Protein AF-A0AA47BUW9-F1 (afdb_monomer_lite)

Foldseek 3Di:
DDDDPDPPPPPPPVVNVVVVVVVVDDDPDPCVPDDVVVVVVVVVVVVVVVQVVQQVVCCVPPVDHPLLVVLLVVCVVPPPDDLVRSCVVSVHDSVVSVVSVVVCVVVVNDDDDDDPPPPD

Secondary structure (DSSP, 8-state):
-------------HHHHHHHHHHTT--TTSSTTS-HHHHHHHHHHHHHHHHHHHHHHHHHHHS--HHHHHHHHHHHHSTT--HHHHHHHHT--HHHHHHHHHHHHHTTS------GGG--

Radius of gyration: 20.71 Å; chains: 1; bounding box: 45×48×50 Å

Sequence (120 aa):
MAVYGNTSYVRLDAYDLIVKLFKSQTKEKAFSMLNPRHFLFNLHALVLRLDRIANTYLLKPFGISYAEFLALVTIRDRPGIGPLTLASQLGLGKSSVSLRIGKLEDKGLAIRTMSKKNRV

pLDDT: mean 76.69, std 20.17, range [32.56, 94.62]

Structure (mmCIF, N/CA/C/O backbone):
data_AF-A0AA47BUW9-F1
#
_entry.id   AF-A0AA47BUW9-F1
#
loop_
_atom_site.group_PDB
_atom_site.id
_atom_site.type_symbol
_atom_site.label_atom_id
_atom_site.label_alt_id
_atom_site.label_comp_id
_atom_site.label_asym_id
_atom_site.label_entity_id
_atom_site.label_seq_id
_atom_site.pdbx_PDB_ins_code
_atom_site.Cartn_x
_atom_site.Cartn_y
_atom_site.Cartn_z
_atom_site.occupancy
_atom_site.B_iso_or_equiv
_atom_site.auth_seq_id
_atom_site.auth_comp_id
_atom_site.auth_asym_id
_atom_site.auth_atom_id
_atom_site.pdbx_PDB_model_num
ATOM 1 N N . MET A 1 1 ? 29.480 36.833 14.530 1.00 35.53 1 MET A N 1
ATOM 2 C CA . MET A 1 1 ? 29.032 36.845 13.120 1.00 35.53 1 MET A CA 1
ATOM 3 C C . MET A 1 1 ? 29.270 35.459 12.544 1.00 35.53 1 MET A C 1
ATOM 5 O O . MET A 1 1 ? 30.416 35.113 12.305 1.00 35.53 1 MET A O 1
ATOM 9 N N . ALA A 1 2 ? 28.228 34.633 12.436 1.00 33.69 2 ALA A N 1
ATOM 10 C CA . ALA A 1 2 ? 28.336 33.272 11.908 1.00 33.69 2 ALA A CA 1
ATOM 11 C C . ALA A 1 2 ? 27.881 33.248 10.443 1.00 33.69 2 ALA A C 1
ATOM 13 O O . ALA A 1 2 ? 26.815 33.762 10.108 1.00 33.69 2 ALA A O 1
ATOM 14 N N . VAL A 1 3 ? 28.733 32.689 9.587 1.00 32.88 3 VAL A N 1
ATOM 15 C CA . VAL A 1 3 ? 28.554 32.544 8.140 1.00 32.88 3 VAL A CA 1
ATOM 16 C C . VAL A 1 3 ? 27.455 31.510 7.870 1.00 32.88 3 VAL A C 1
ATOM 18 O O . VAL A 1 3 ? 27.599 30.348 8.242 1.00 32.88 3 VAL A O 1
ATOM 21 N N . TYR A 1 4 ? 26.362 31.917 7.217 1.00 35.47 4 TYR A N 1
ATOM 22 C CA . TYR A 1 4 ? 25.358 30.988 6.695 1.00 35.47 4 TYR A CA 1
ATOM 23 C C . TYR A 1 4 ? 25.929 30.276 5.463 1.00 35.47 4 TYR A C 1
ATOM 25 O O . TYR A 1 4 ? 26.044 30.855 4.384 1.00 35.47 4 TYR A O 1
ATOM 33 N N . GLY A 1 5 ? 26.320 29.014 5.649 1.00 35.56 5 GLY A N 1
ATOM 34 C CA . GLY A 1 5 ? 26.743 28.116 4.582 1.00 35.56 5 GLY A CA 1
ATOM 35 C C . GLY A 1 5 ? 25.604 27.870 3.594 1.00 35.56 5 GLY A C 1
ATOM 36 O O . GLY A 1 5 ? 24.561 27.312 3.935 1.00 35.56 5 GLY A O 1
ATOM 37 N N . ASN A 1 6 ? 25.829 28.304 2.361 1.00 37.41 6 ASN A N 1
ATOM 38 C CA . ASN A 1 6 ? 24.939 28.174 1.220 1.00 37.41 6 ASN A CA 1
ATOM 39 C C . ASN A 1 6 ? 24.754 26.681 0.873 1.00 37.41 6 ASN A C 1
ATOM 41 O O . ASN A 1 6 ? 25.547 26.101 0.132 1.00 37.41 6 ASN A O 1
ATOM 45 N N . THR A 1 7 ? 23.740 26.023 1.445 1.00 33.69 7 THR A N 1
ATOM 46 C CA . THR A 1 7 ? 23.463 24.605 1.162 1.00 33.69 7 THR A CA 1
ATOM 47 C C . THR A 1 7 ? 22.699 24.515 -0.156 1.00 33.69 7 THR A C 1
ATOM 49 O O . THR A 1 7 ? 21.472 24.501 -0.195 1.00 33.69 7 THR A O 1
ATOM 52 N N . SER A 1 8 ? 23.444 24.508 -1.259 1.00 32.56 8 SER A N 1
ATOM 53 C CA . SER A 1 8 ? 22.906 24.221 -2.588 1.00 32.56 8 SER A CA 1
ATOM 54 C C . SER A 1 8 ? 22.619 22.723 -2.685 1.00 32.56 8 SER A C 1
ATOM 56 O O . SER A 1 8 ? 23.534 21.917 -2.840 1.00 32.56 8 SER A O 1
ATOM 58 N N . TYR A 1 9 ? 21.350 22.328 -2.578 1.00 34.81 9 TYR A N 1
ATOM 59 C CA . TYR A 1 9 ? 20.935 20.962 -2.890 1.00 34.81 9 TYR A CA 1
ATOM 60 C C . TYR A 1 9 ? 20.976 20.784 -4.409 1.00 34.81 9 TYR A C 1
ATOM 62 O O . TYR A 1 9 ? 20.044 21.163 -5.118 1.00 34.81 9 TYR A O 1
ATOM 70 N N . VAL A 1 10 ? 22.068 20.218 -4.925 1.00 37.38 10 VAL A N 1
ATOM 71 C CA . VAL A 1 10 ? 22.099 19.712 -6.300 1.00 37.38 10 VAL A CA 1
ATOM 72 C C . VAL A 1 10 ? 21.075 18.584 -6.360 1.00 37.38 10 VAL A C 1
ATOM 74 O O . VAL A 1 10 ? 21.248 17.541 -5.729 1.00 37.38 10 VAL A O 1
ATOM 77 N N . ARG A 1 11 ? 19.972 18.815 -7.076 1.00 39.88 11 ARG A N 1
ATOM 78 C CA . ARG A 1 11 ? 18.980 17.792 -7.397 1.00 39.88 11 ARG A CA 1
ATOM 79 C C . ARG A 1 11 ? 19.674 16.764 -8.288 1.00 39.88 11 ARG A C 1
ATOM 81 O O . ARG A 1 11 ? 19.672 16.904 -9.503 1.00 39.88 11 ARG A O 1
ATOM 88 N N . LEU A 1 12 ? 20.320 15.775 -7.675 1.00 43.31 12 LEU A N 1
ATOM 89 C CA . LEU A 1 12 ? 20.704 14.552 -8.364 1.00 43.31 12 LEU A CA 1
ATOM 90 C C . LEU A 1 12 ? 19.397 13.950 -8.865 1.00 43.31 12 LEU A C 1
ATOM 92 O O . LEU A 1 12 ? 18.559 13.525 -8.065 1.00 43.31 12 LEU A O 1
ATOM 96 N N . ASP A 1 13 ? 19.187 14.015 -10.177 1.00 56.12 13 ASP A N 1
ATOM 97 C CA . ASP A 1 13 ? 18.074 13.335 -10.813 1.00 56.12 13 ASP A CA 1
ATOM 98 C C . ASP A 1 13 ? 18.154 11.867 -10.376 1.00 56.12 13 ASP A C 1
ATOM 100 O O . ASP A 1 13 ? 19.235 11.269 -10.373 1.00 56.12 13 ASP A O 1
ATOM 104 N N . ALA A 1 14 ? 17.038 11.282 -9.938 1.00 55.03 14 ALA A N 1
ATOM 105 C CA . ALA A 1 14 ? 17.006 9.885 -9.504 1.00 55.03 14 ALA A CA 1
ATOM 106 C C . ALA A 1 14 ? 17.600 8.964 -10.587 1.00 55.03 14 ALA A C 1
ATOM 108 O O . ALA A 1 14 ? 18.187 7.927 -10.278 1.00 55.03 14 ALA A O 1
ATOM 109 N N . TYR A 1 15 ? 17.524 9.402 -11.847 1.00 50.59 15 TYR A N 1
ATOM 110 C CA . TYR A 1 15 ? 18.203 8.813 -12.987 1.00 50.59 15 TYR A CA 1
ATOM 111 C C . TYR A 1 15 ? 19.729 8.698 -12.823 1.00 50.59 15 TYR A C 1
ATOM 113 O O . TYR A 1 15 ? 20.273 7.611 -13.010 1.00 50.59 15 TYR A O 1
ATOM 121 N N . ASP A 1 16 ? 20.428 9.759 -12.416 1.00 62.41 16 ASP A N 1
ATOM 122 C CA . ASP A 1 16 ? 21.892 9.758 -12.274 1.00 62.41 16 ASP A CA 1
ATOM 123 C C . ASP A 1 16 ? 22.356 8.825 -11.154 1.00 62.41 16 ASP A C 1
ATOM 125 O O . ASP A 1 16 ? 23.376 8.141 -11.270 1.00 62.41 16 ASP A O 1
ATOM 129 N N . LEU A 1 17 ? 21.573 8.751 -10.077 1.00 59.34 17 LEU A N 1
ATOM 130 C CA . LEU A 1 17 ? 21.837 7.879 -8.936 1.00 59.34 17 LEU A CA 1
ATOM 131 C C . LEU A 1 17 ? 21.645 6.405 -9.313 1.00 59.34 17 LEU A C 1
ATOM 133 O O . LEU A 1 17 ? 22.485 5.568 -8.980 1.00 59.34 17 LEU A O 1
ATOM 137 N N . ILE A 1 18 ? 20.598 6.103 -10.084 1.00 61.22 18 ILE A N 1
ATOM 138 C CA . ILE A 1 18 ? 20.353 4.770 -10.641 1.00 61.22 18 ILE A CA 1
ATOM 139 C C . ILE A 1 18 ? 21.474 4.396 -11.619 1.00 61.22 18 ILE A C 1
ATOM 141 O O . ILE A 1 18 ? 22.071 3.337 -11.468 1.00 61.22 18 ILE A O 1
ATOM 145 N N . VAL A 1 19 ? 21.856 5.266 -12.558 1.00 62.28 19 VAL A N 1
ATOM 146 C CA . VAL A 1 19 ? 22.957 4.995 -13.504 1.00 62.28 19 VAL A CA 1
ATOM 147 C C . VAL A 1 19 ? 24.278 4.732 -12.769 1.00 62.28 19 VAL A C 1
ATOM 149 O O . VAL A 1 19 ? 25.020 3.820 -13.140 1.00 62.28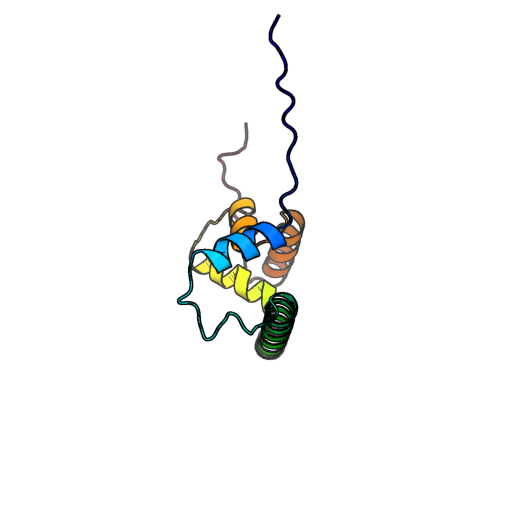 19 VAL A O 1
ATOM 152 N N . LYS A 1 20 ? 24.570 5.485 -11.704 1.00 65.62 20 LYS A N 1
ATOM 153 C CA . LYS A 1 20 ? 25.791 5.324 -10.901 1.00 65.62 20 LYS A CA 1
ATOM 154 C C . LYS A 1 20 ? 25.794 4.025 -10.086 1.00 65.62 20 LYS A C 1
ATOM 156 O O . LYS A 1 20 ? 26.830 3.368 -10.020 1.00 65.62 20 LYS A O 1
ATOM 161 N N . LEU A 1 21 ? 24.649 3.633 -9.523 1.00 60.28 21 LEU A N 1
ATOM 162 C CA . LEU A 1 21 ? 24.473 2.361 -8.808 1.00 60.28 21 LEU A CA 1
ATOM 163 C C . LEU A 1 21 ? 24.509 1.147 -9.749 1.00 60.28 21 LEU A C 1
ATOM 165 O O . LEU A 1 21 ? 25.033 0.100 -9.384 1.00 60.28 21 LEU A O 1
ATOM 169 N N . PHE A 1 22 ? 24.005 1.283 -10.978 1.00 56.72 22 PHE A N 1
ATOM 170 C CA . PHE A 1 22 ? 24.029 0.209 -11.975 1.00 56.72 22 PHE A CA 1
ATOM 171 C C . PHE A 1 22 ? 25.439 -0.058 -12.518 1.00 56.72 22 PHE A C 1
ATOM 173 O O . PHE A 1 22 ? 25.803 -1.215 -12.727 1.00 56.72 22 PHE A O 1
ATOM 180 N N . LYS A 1 23 ? 26.259 0.990 -12.685 1.00 59.56 23 LYS A N 1
ATOM 181 C CA . LYS A 1 23 ? 27.664 0.861 -13.109 1.00 59.56 23 LYS A CA 1
ATOM 182 C C . LYS A 1 23 ? 28.559 0.173 -12.073 1.00 59.56 23 LYS A C 1
ATOM 184 O O . LYS A 1 23 ? 29.578 -0.386 -12.459 1.00 59.56 23 LYS A O 1
ATOM 189 N N . SER A 1 24 ? 28.211 0.201 -10.784 1.00 57.34 24 SER A N 1
ATOM 190 C CA . SER A 1 24 ? 29.060 -0.360 -9.722 1.00 57.34 24 SER A CA 1
ATOM 191 C C . SER A 1 24 ? 28.790 -1.835 -9.391 1.00 57.34 24 SER A C 1
ATOM 193 O O . SER A 1 24 ? 29.567 -2.422 -8.643 1.00 57.34 24 SER A O 1
ATOM 195 N N . GLN A 1 25 ? 27.721 -2.448 -9.925 1.00 53.88 25 GLN A N 1
ATOM 196 C CA . GLN A 1 25 ? 27.205 -3.739 -9.430 1.00 53.88 25 GLN A CA 1
ATOM 197 C C . GLN A 1 25 ? 27.170 -4.908 -10.434 1.00 53.88 25 GLN A C 1
ATOM 199 O O . GLN A 1 25 ? 26.823 -6.013 -10.025 1.00 53.88 25 GLN A O 1
ATOM 204 N N . THR A 1 26 ? 27.520 -4.760 -11.719 1.00 49.59 26 THR A N 1
ATOM 205 C CA . THR A 1 26 ? 27.303 -5.860 -12.689 1.00 49.59 26 THR A CA 1
ATOM 206 C C . THR A 1 26 ? 28.519 -6.243 -13.532 1.00 49.59 26 THR A C 1
ATOM 208 O O . THR A 1 26 ? 29.122 -5.427 -14.219 1.00 49.59 26 THR A O 1
ATOM 211 N N . LYS A 1 27 ? 28.836 -7.549 -13.510 1.00 52.88 27 LYS A N 1
ATOM 212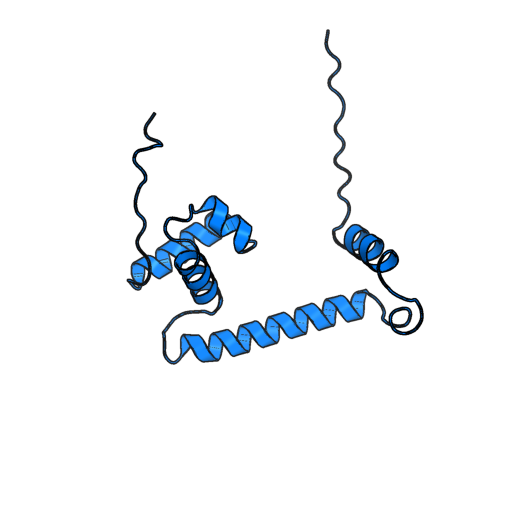 C CA . LYS A 1 27 ? 29.744 -8.223 -14.449 1.00 52.88 27 LYS A CA 1
ATOM 213 C C . LYS A 1 27 ? 29.309 -7.918 -15.896 1.00 52.88 27 LYS A C 1
ATOM 215 O O . LYS A 1 27 ? 28.162 -8.135 -16.280 1.00 52.88 27 LYS A O 1
ATOM 220 N N . GLU A 1 28 ? 30.255 -7.422 -16.685 1.00 52.09 28 GLU A N 1
ATOM 221 C CA . GLU A 1 28 ? 30.074 -6.404 -17.734 1.00 52.09 28 GLU A CA 1
ATOM 222 C C . GLU A 1 28 ? 29.432 -6.784 -19.085 1.00 52.09 28 GLU A C 1
ATOM 224 O O . GLU A 1 28 ? 29.255 -5.893 -19.914 1.00 52.09 28 GLU A O 1
ATOM 229 N N . LYS A 1 29 ? 29.065 -8.035 -19.396 1.00 49.91 29 LYS A N 1
ATOM 230 C CA . LYS A 1 29 ? 28.773 -8.377 -20.815 1.00 49.91 29 LYS A CA 1
ATOM 231 C C . LYS A 1 29 ? 27.308 -8.500 -21.240 1.00 49.91 29 LYS A C 1
ATOM 233 O O . LYS A 1 29 ? 27.023 -8.233 -22.399 1.00 49.91 29 LYS A O 1
ATOM 238 N N . ALA A 1 30 ? 26.378 -8.862 -20.356 1.00 52.47 30 ALA A N 1
ATOM 239 C CA . ALA A 1 30 ? 24.977 -9.074 -20.761 1.00 52.47 30 ALA A CA 1
ATOM 240 C C . ALA A 1 30 ? 24.090 -7.824 -20.603 1.00 52.47 30 ALA A C 1
ATOM 242 O O . ALA A 1 30 ? 23.160 -7.617 -21.377 1.00 52.47 30 ALA A O 1
ATOM 243 N N . PHE A 1 31 ? 24.386 -6.970 -19.618 1.00 50.84 31 PHE A N 1
ATOM 244 C CA . PHE A 1 31 ? 23.561 -5.797 -19.297 1.00 50.84 31 PHE A CA 1
ATOM 245 C C . PHE A 1 31 ? 24.016 -4.501 -19.977 1.00 50.84 31 PHE A C 1
ATOM 247 O O . PHE A 1 31 ? 23.236 -3.557 -20.060 1.00 50.84 31 PHE A O 1
ATOM 254 N N . SER A 1 32 ? 25.233 -4.459 -20.525 1.00 54.25 32 SER A N 1
ATOM 255 C CA . SER A 1 32 ? 25.775 -3.298 -21.247 1.00 54.25 32 SER A CA 1
ATOM 256 C C . SER A 1 32 ? 25.088 -3.028 -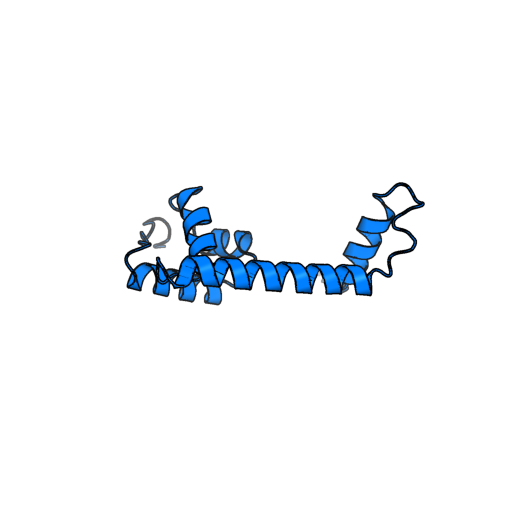22.596 1.00 54.25 32 SER A C 1
ATOM 258 O O . SER A 1 32 ? 25.244 -1.942 -23.146 1.00 54.25 32 SER A O 1
ATOM 260 N N . MET A 1 33 ? 24.273 -3.966 -23.099 1.00 54.94 33 MET A N 1
ATOM 261 C CA . MET A 1 33 ? 23.446 -3.790 -24.305 1.00 54.94 33 MET A CA 1
ATOM 262 C C . MET A 1 33 ? 22.017 -3.289 -24.027 1.00 54.94 33 MET A C 1
ATOM 264 O O . MET A 1 33 ? 21.302 -2.927 -24.962 1.00 54.94 33 MET A O 1
ATOM 268 N N . LEU A 1 34 ? 21.572 -3.244 -22.766 1.00 62.50 34 LEU A N 1
ATOM 269 C CA . LEU A 1 34 ? 20.235 -2.759 -22.420 1.00 62.50 34 LEU A CA 1
ATOM 270 C C . LEU A 1 34 ? 20.263 -1.239 -22.252 1.00 62.50 34 LEU A C 1
ATOM 272 O O . LEU A 1 34 ? 20.800 -0.718 -21.279 1.00 62.50 34 LEU A O 1
ATOM 276 N N . ASN A 1 35 ? 19.644 -0.520 -23.192 1.00 79.50 35 ASN A N 1
ATOM 277 C CA . ASN A 1 35 ? 19.407 0.918 -23.066 1.00 79.50 35 ASN A CA 1
ATOM 278 C C . ASN A 1 35 ? 18.650 1.188 -21.743 1.00 79.50 35 ASN A C 1
ATOM 280 O O . ASN A 1 35 ? 17.499 0.749 -21.621 1.00 79.50 35 ASN A O 1
ATOM 284 N N . PRO A 1 36 ? 19.242 1.904 -20.762 1.00 80.94 36 PRO A N 1
ATOM 285 C CA . PRO A 1 36 ? 18.659 2.071 -19.426 1.00 80.94 36 PRO A CA 1
ATOM 286 C C . PRO A 1 36 ? 17.237 2.635 -19.448 1.00 80.94 36 PRO A C 1
ATOM 288 O O . PRO A 1 36 ? 16.396 2.256 -18.634 1.00 80.94 36 PRO A O 1
ATOM 291 N N . ARG A 1 37 ? 16.930 3.482 -20.437 1.00 82.00 37 ARG A N 1
ATOM 292 C CA . ARG A 1 37 ? 15.588 4.043 -20.634 1.00 82.00 37 ARG A CA 1
ATOM 293 C C . ARG A 1 37 ? 14.557 2.971 -20.976 1.00 82.00 37 ARG A C 1
ATOM 295 O O . ARG A 1 37 ? 13.469 2.976 -20.412 1.00 82.00 37 ARG A O 1
ATOM 302 N N . HIS A 1 38 ? 14.904 2.038 -21.863 1.00 84.31 38 HIS A N 1
ATOM 303 C CA . HIS A 1 38 ? 14.006 0.950 -22.261 1.00 84.31 38 HIS A CA 1
ATOM 304 C C . HIS A 1 38 ? 13.771 -0.012 -21.099 1.00 84.31 38 HIS A C 1
ATOM 306 O O . HIS A 1 38 ? 12.643 -0.444 -20.877 1.00 84.31 38 HIS A O 1
ATOM 312 N N . PHE A 1 39 ? 14.817 -0.311 -20.326 1.00 85.50 39 PHE A N 1
ATOM 313 C CA . PHE A 1 39 ? 14.691 -1.147 -19.137 1.00 85.50 39 PHE A CA 1
ATOM 314 C C . PHE A 1 39 ? 13.744 -0.524 -18.102 1.00 85.50 39 PHE A C 1
ATOM 316 O O . PHE A 1 39 ? 12.787 -1.173 -17.688 1.00 85.50 39 PHE A O 1
ATOM 323 N N . LEU A 1 40 ? 13.962 0.744 -17.733 1.00 88.25 40 LEU A N 1
ATOM 324 C CA . LEU A 1 40 ? 13.118 1.445 -16.760 1.00 88.25 40 LEU A CA 1
ATOM 325 C C . LEU A 1 40 ? 11.666 1.566 -17.238 1.00 88.25 40 LEU A C 1
ATOM 327 O O . LEU A 1 40 ? 10.744 1.338 -16.456 1.00 88.25 40 LEU A O 1
ATOM 331 N N . PHE A 1 41 ? 11.457 1.865 -18.522 1.00 87.19 41 PHE A N 1
ATOM 332 C CA . PHE A 1 41 ? 10.122 1.908 -19.115 1.00 87.19 41 PHE A CA 1
ATOM 333 C C . PHE A 1 41 ? 9.421 0.545 -19.042 1.00 87.19 41 PHE A C 1
ATOM 335 O O . PHE A 1 41 ? 8.277 0.461 -18.594 1.00 87.19 41 PHE A O 1
ATOM 342 N N . ASN A 1 42 ? 10.111 -0.533 -19.424 1.00 89.12 42 ASN A N 1
ATOM 343 C CA . ASN A 1 42 ? 9.555 -1.884 -19.381 1.00 89.12 42 ASN A CA 1
ATOM 344 C C . ASN A 1 42 ? 9.257 -2.332 -17.949 1.00 89.12 42 ASN A C 1
ATOM 346 O O . ASN A 1 42 ? 8.214 -2.937 -17.708 1.00 89.12 42 ASN A O 1
ATOM 350 N N . LEU A 1 43 ? 10.129 -2.000 -16.995 1.00 90.69 43 LEU A N 1
ATOM 351 C CA . LEU A 1 43 ? 9.901 -2.268 -15.579 1.00 90.69 43 LEU A CA 1
ATOM 352 C C . LEU A 1 43 ? 8.655 -1.531 -15.076 1.00 90.69 43 LEU A C 1
ATOM 354 O O . LEU A 1 43 ? 7.789 -2.147 -14.461 1.00 90.69 43 LEU A O 1
ATOM 358 N N . HIS A 1 44 ? 8.521 -0.241 -15.386 1.00 90.38 44 HIS A N 1
ATOM 359 C CA . HIS A 1 44 ? 7.339 0.538 -15.026 1.00 90.38 44 HIS A CA 1
ATOM 360 C C . HIS A 1 44 ? 6.057 -0.050 -15.633 1.00 90.38 44 HIS A C 1
ATOM 362 O O . HIS A 1 44 ? 5.065 -0.242 -14.930 1.00 90.38 44 HIS A O 1
ATOM 368 N N . ALA A 1 45 ? 6.085 -0.402 -16.921 1.00 91.81 45 ALA A N 1
ATOM 369 C CA . ALA A 1 45 ? 4.954 -1.024 -17.601 1.00 91.81 45 ALA A CA 1
ATOM 370 C C . ALA A 1 45 ? 4.585 -2.387 -16.991 1.00 91.81 45 ALA A C 1
ATOM 372 O O . ALA A 1 45 ? 3.399 -2.697 -16.858 1.00 91.81 45 ALA A O 1
ATOM 373 N N . LEU A 1 46 ? 5.578 -3.191 -16.599 1.00 94.44 46 LEU A N 1
ATOM 374 C CA . LEU A 1 46 ? 5.370 -4.471 -15.927 1.00 94.44 46 LEU A CA 1
ATOM 375 C C . LEU A 1 46 ? 4.706 -4.273 -14.561 1.00 94.44 46 LEU A C 1
ATOM 377 O O . LEU A 1 46 ? 3.685 -4.903 -14.297 1.00 94.44 46 LEU A O 1
ATOM 381 N N . VAL A 1 47 ? 5.238 -3.372 -13.729 1.00 93.31 47 VAL A N 1
ATOM 382 C CA . VAL A 1 47 ? 4.674 -3.050 -12.408 1.00 93.31 47 VAL A CA 1
ATOM 383 C C . VAL A 1 47 ? 3.224 -2.588 -12.546 1.00 93.31 47 VAL A C 1
ATOM 385 O O . VAL A 1 47 ? 2.343 -3.150 -11.905 1.00 93.31 47 VAL A O 1
ATOM 388 N N . LEU A 1 48 ? 2.932 -1.667 -13.471 1.00 94.00 48 LEU A N 1
ATOM 389 C CA . LEU A 1 48 ? 1.560 -1.214 -13.719 1.00 94.00 48 LEU A CA 1
ATOM 390 C C . LEU A 1 48 ? 0.617 -2.346 -14.149 1.00 94.00 48 LEU A C 1
ATOM 392 O O . LEU A 1 48 ? -0.558 -2.351 -13.775 1.00 94.00 48 LEU A O 1
ATOM 396 N N . ARG A 1 49 ? 1.094 -3.296 -14.961 1.00 94.62 49 ARG A N 1
ATOM 397 C CA . ARG A 1 49 ? 0.293 -4.462 -15.364 1.00 94.62 49 ARG A CA 1
ATOM 398 C C . ARG A 1 49 ? 0.015 -5.376 -14.175 1.00 94.62 49 ARG A C 1
ATOM 400 O O . ARG A 1 49 ? -1.130 -5.789 -14.007 1.00 94.62 49 ARG A O 1
ATOM 407 N N . LEU A 1 50 ? 1.020 -5.646 -13.346 1.00 94.38 50 LEU A N 1
ATOM 408 C CA . LEU A 1 50 ? 0.865 -6.450 -12.134 1.00 94.38 50 LEU A CA 1
ATOM 409 C C . LEU A 1 50 ? -0.118 -5.798 -11.158 1.00 94.38 50 LEU A C 1
ATOM 411 O O . LEU A 1 50 ? -1.043 -6.466 -10.699 1.00 94.38 50 LEU A O 1
ATOM 415 N N . ASP A 1 51 ? -0.006 -4.489 -10.938 1.00 93.50 51 ASP A N 1
ATOM 416 C CA . ASP A 1 51 ? -0.915 -3.735 -10.072 1.00 93.50 51 ASP A CA 1
ATOM 417 C C . ASP A 1 51 ? -2.369 -3.816 -10.556 1.00 93.50 51 ASP A C 1
ATOM 419 O O . ASP A 1 51 ? -3.293 -3.980 -9.757 1.00 93.50 51 ASP A O 1
ATOM 423 N N . ARG A 1 52 ? -2.600 -3.737 -11.875 1.00 93.38 52 ARG A N 1
ATOM 424 C CA . ARG A 1 52 ? -3.942 -3.874 -12.473 1.00 93.38 52 ARG A CA 1
ATOM 425 C C . ARG A 1 52 ? -4.513 -5.279 -12.304 1.00 93.38 52 ARG A C 1
ATOM 427 O O . ARG A 1 52 ? -5.700 -5.422 -12.000 1.00 93.38 52 ARG A O 1
ATOM 434 N N . ILE A 1 53 ? -3.683 -6.302 -12.488 1.00 94.50 53 ILE A N 1
ATOM 435 C CA . ILE A 1 53 ? -4.081 -7.697 -12.282 1.00 94.50 53 ILE A CA 1
ATOM 436 C C . ILE A 1 53 ? -4.458 -7.903 -10.812 1.00 94.50 53 ILE A C 1
ATOM 438 O O . ILE A 1 53 ? -5.567 -8.355 -10.530 1.00 94.50 53 ILE A O 1
ATOM 442 N N . ALA A 1 54 ? -3.601 -7.483 -9.879 1.00 92.50 54 ALA A N 1
ATOM 443 C CA . ALA A 1 54 ? -3.859 -7.581 -8.446 1.00 92.50 54 ALA A CA 1
ATOM 444 C C . ALA A 1 54 ? -5.139 -6.833 -8.038 1.00 92.50 54 ALA A C 1
ATOM 446 O O . ALA A 1 54 ? -5.976 -7.383 -7.324 1.00 92.50 54 ALA A O 1
ATOM 447 N N . ASN A 1 55 ? -5.351 -5.619 -8.559 1.00 93.31 55 ASN A N 1
ATOM 448 C CA . ASN A 1 55 ? -6.597 -4.874 -8.362 1.00 93.31 55 ASN A CA 1
ATOM 449 C C . ASN A 1 55 ? -7.822 -5.671 -8.816 1.00 93.31 55 ASN A C 1
ATOM 451 O O . ASN A 1 55 ? -8.825 -5.694 -8.114 1.00 93.31 55 ASN A O 1
ATOM 455 N N . THR A 1 56 ? -7.754 -6.333 -9.970 1.00 92.50 56 THR A N 1
ATOM 456 C CA . THR A 1 56 ? -8.884 -7.110 -10.502 1.00 92.50 56 THR A CA 1
ATOM 457 C C . THR A 1 56 ? -9.228 -8.294 -9.598 1.00 92.50 56 THR A C 1
ATOM 459 O O . THR A 1 56 ? -10.407 -8.552 -9.350 1.00 92.50 56 THR A O 1
ATOM 462 N N . TYR A 1 57 ? -8.209 -8.979 -9.071 1.00 92.31 57 TYR A N 1
ATOM 463 C CA . TYR A 1 57 ? -8.379 -10.096 -8.139 1.00 92.31 57 TYR A CA 1
ATOM 464 C C . TYR A 1 57 ? -8.909 -9.672 -6.770 1.00 92.31 57 TYR A C 1
ATOM 466 O O . TYR A 1 57 ? -9.601 -10.456 -6.132 1.00 92.31 57 TYR A O 1
ATOM 474 N N . LEU A 1 58 ? -8.598 -8.457 -6.316 1.00 90.25 58 LEU A N 1
ATOM 475 C CA . LEU A 1 58 ? -8.998 -7.976 -4.994 1.00 90.25 58 LEU A CA 1
ATOM 476 C C . LEU A 1 58 ? -10.345 -7.245 -5.006 1.00 90.25 58 LEU A C 1
ATOM 478 O O . LEU A 1 58 ? -11.155 -7.430 -4.098 1.00 90.25 58 LEU A O 1
ATOM 482 N N . LEU A 1 59 ? -10.625 -6.460 -6.048 1.00 89.75 59 LEU A N 1
ATOM 483 C CA . LEU A 1 59 ? -11.842 -5.652 -6.114 1.00 89.75 59 LEU A CA 1
ATOM 484 C C . LEU A 1 59 ? -13.100 -6.512 -6.219 1.00 89.75 59 LEU A C 1
ATOM 486 O O . LEU A 1 59 ? -14.074 -6.226 -5.531 1.00 89.75 59 LEU A O 1
ATOM 490 N N . LYS A 1 60 ? -13.088 -7.559 -7.054 1.00 84.56 60 LYS A N 1
ATOM 491 C CA . LYS A 1 60 ? -14.276 -8.395 -7.293 1.00 84.56 60 LYS A CA 1
ATOM 492 C C . LYS A 1 60 ? -14.769 -9.129 -6.033 1.00 84.56 60 LYS A C 1
ATOM 494 O O . LYS A 1 60 ? -15.945 -8.987 -5.719 1.00 84.56 60 LYS A O 1
ATOM 499 N N . PRO A 1 61 ? -13.930 -9.904 -5.321 1.00 85.88 61 PRO A N 1
ATOM 500 C CA . PRO A 1 61 ? -14.375 -10.646 -4.141 1.00 85.88 61 PRO A CA 1
ATOM 501 C C . PRO A 1 61 ? -14.370 -9.827 -2.845 1.00 85.88 61 PRO A C 1
ATOM 503 O O . PRO A 1 61 ? -15.183 -10.098 -1.970 1.00 85.88 61 PRO A O 1
ATOM 506 N N . PHE A 1 62 ? -13.466 -8.852 -2.694 1.00 86.56 62 PHE A N 1
ATOM 507 C CA . PHE A 1 62 ? -13.234 -8.194 -1.400 1.00 86.56 62 PHE A CA 1
ATOM 508 C C . PHE A 1 62 ? -13.576 -6.700 -1.391 1.00 86.56 62 PHE A C 1
ATOM 510 O O . PHE A 1 62 ? -13.509 -6.071 -0.339 1.00 86.56 62 PHE A O 1
ATOM 517 N N . GLY A 1 63 ? -13.904 -6.094 -2.539 1.00 89.81 63 GLY A N 1
ATOM 518 C CA . GLY A 1 63 ? -14.225 -4.664 -2.612 1.00 89.81 63 GLY A CA 1
ATOM 519 C C . GLY A 1 63 ? -13.058 -3.742 -2.230 1.00 89.81 63 GLY A C 1
ATOM 520 O O . GLY A 1 63 ? -13.267 -2.567 -1.912 1.00 89.81 63 GLY A O 1
ATOM 521 N N . ILE A 1 64 ? -11.822 -4.251 -2.244 1.00 91.12 64 ILE A N 1
ATOM 522 C CA . ILE A 1 64 ? -10.613 -3.487 -1.922 1.00 91.12 64 ILE A CA 1
ATOM 523 C C . ILE A 1 64 ? -9.683 -3.401 -3.124 1.00 91.12 64 ILE A C 1
ATOM 525 O O . ILE A 1 64 ? -9.513 -4.345 -3.890 1.00 91.12 64 ILE A O 1
ATOM 529 N N . SER A 1 65 ? -9.062 -2.242 -3.281 1.00 92.69 65 SER A N 1
ATOM 530 C CA . SER A 1 65 ? -7.964 -2.050 -4.216 1.00 92.69 65 SER A CA 1
ATOM 531 C C . SER A 1 65 ? -6.685 -2.705 -3.689 1.00 92.69 65 SER A C 1
ATOM 533 O O . SER A 1 65 ? -6.468 -2.828 -2.486 1.00 92.69 65 SER A O 1
ATOM 535 N N . TYR A 1 66 ? -5.775 -3.050 -4.590 1.00 92.56 66 TYR A N 1
ATOM 536 C CA . TYR A 1 66 ? -4.426 -3.507 -4.278 1.00 92.56 66 TYR A CA 1
ATOM 537 C C . TYR A 1 66 ? -3.674 -2.517 -3.383 1.00 92.56 66 TYR A C 1
ATOM 539 O O . TYR A 1 66 ? -2.967 -2.899 -2.457 1.00 92.56 66 TYR A O 1
ATOM 547 N N . ALA A 1 67 ? -3.899 -1.223 -3.591 1.00 91.69 67 ALA A N 1
ATOM 548 C CA . ALA A 1 67 ? -3.277 -0.180 -2.794 1.00 91.69 67 ALA A CA 1
ATOM 549 C C . ALA A 1 67 ? -3.796 -0.160 -1.336 1.00 91.69 67 ALA A C 1
ATOM 551 O O . ALA A 1 67 ? -3.032 0.121 -0.409 1.00 91.69 67 ALA A O 1
ATOM 552 N N . GLU A 1 68 ? -5.086 -0.444 -1.129 1.00 91.00 68 GLU A N 1
ATOM 553 C CA . GLU A 1 68 ? -5.702 -0.657 0.190 1.00 91.00 68 GLU A CA 1
ATOM 554 C C . GLU A 1 68 ? -5.210 -1.963 0.825 1.00 91.00 68 GLU A C 1
ATOM 556 O O . GLU A 1 68 ? -4.841 -1.971 1.996 1.00 91.00 68 GLU A O 1
ATOM 561 N N . PHE A 1 69 ? -5.113 -3.037 0.040 1.00 93.50 69 PHE A N 1
ATOM 562 C CA . PHE A 1 69 ? -4.562 -4.318 0.476 1.00 93.50 69 PHE A CA 1
ATOM 563 C C . PHE A 1 69 ? -3.120 -4.193 0.987 1.00 93.50 69 PHE A C 1
ATOM 565 O O . PHE A 1 69 ? -2.827 -4.658 2.084 1.00 93.50 69 PHE A O 1
ATOM 572 N N . LEU A 1 70 ? -2.232 -3.501 0.265 1.00 93.69 70 LEU A N 1
ATOM 573 C CA . LEU A 1 70 ? -0.852 -3.268 0.715 1.00 93.69 70 LEU A CA 1
ATOM 574 C C . LEU A 1 70 ? -0.791 -2.507 2.045 1.00 93.69 70 LEU A C 1
ATOM 576 O O . LEU A 1 70 ? 0.048 -2.808 2.895 1.00 93.69 70 LEU A O 1
ATOM 580 N N . ALA A 1 71 ? -1.694 -1.544 2.254 1.00 92.31 71 ALA A N 1
ATOM 581 C CA . ALA A 1 71 ? -1.795 -0.848 3.531 1.00 92.31 71 ALA A CA 1
ATOM 582 C C . ALA A 1 71 ? -2.235 -1.799 4.656 1.00 92.31 71 ALA A C 1
ATOM 584 O O . ALA A 1 71 ? -1.622 -1.790 5.722 1.00 92.31 71 ALA A O 1
ATOM 585 N N . LEU A 1 72 ? -3.233 -2.654 4.410 1.00 92.12 72 LEU A N 1
ATOM 586 C CA . LEU A 1 72 ? -3.697 -3.653 5.377 1.00 92.12 72 LEU A CA 1
ATOM 587 C C . LEU A 1 72 ? -2.613 -4.675 5.727 1.00 92.12 72 LEU A C 1
ATOM 589 O O . LEU A 1 72 ? -2.415 -4.951 6.904 1.00 92.12 72 LEU A O 1
ATOM 593 N 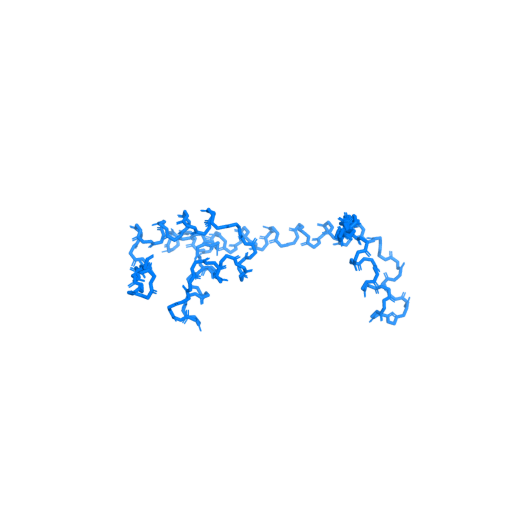N . VAL A 1 73 ? -1.876 -5.190 4.740 1.00 93.88 73 VAL A N 1
ATOM 594 C CA . VAL A 1 73 ? -0.746 -6.105 4.975 1.00 93.88 73 VAL A CA 1
ATOM 595 C C . VAL A 1 73 ? 0.318 -5.425 5.834 1.00 93.88 73 VAL A C 1
ATOM 597 O O . VAL A 1 73 ? 0.755 -5.986 6.833 1.00 93.88 73 VAL A O 1
ATOM 600 N N . THR A 1 74 ? 0.662 -4.174 5.518 1.00 92.25 74 THR A N 1
ATOM 601 C CA . THR A 1 74 ? 1.659 -3.413 6.286 1.00 92.25 74 THR A CA 1
ATOM 602 C C . THR A 1 74 ? 1.212 -3.177 7.733 1.00 92.25 74 THR A C 1
ATOM 604 O O . THR A 1 74 ? 2.019 -3.293 8.654 1.00 92.25 74 THR A O 1
ATOM 607 N N . ILE A 1 75 ? -0.072 -2.874 7.955 1.00 90.75 75 ILE A N 1
ATOM 608 C CA . ILE A 1 75 ? -0.657 -2.724 9.297 1.00 90.75 75 ILE A CA 1
ATOM 609 C C . ILE A 1 75 ? -0.685 -4.065 10.036 1.00 90.75 75 ILE A C 1
ATOM 611 O O . ILE A 1 75 ? -0.368 -4.104 11.223 1.00 90.75 75 ILE A O 1
ATOM 615 N N . ARG A 1 76 ? -1.040 -5.160 9.354 1.00 90.38 76 ARG A N 1
ATOM 616 C CA . ARG A 1 76 ? -1.076 -6.507 9.937 1.00 90.38 76 ARG A CA 1
ATOM 617 C C . ARG A 1 76 ? 0.301 -6.929 10.432 1.00 90.38 76 ARG A C 1
ATOM 619 O O . ARG A 1 76 ? 0.419 -7.438 11.540 1.00 90.38 76 ARG A O 1
ATOM 626 N N . ASP A 1 77 ? 1.328 -6.689 9.626 1.00 92.31 77 ASP A N 1
ATOM 627 C CA . ASP A 1 77 ? 2.701 -7.069 9.951 1.00 92.31 77 ASP A CA 1
ATOM 628 C C . ASP A 1 77 ? 3.324 -6.137 11.007 1.00 92.31 77 ASP A C 1
ATOM 630 O O . ASP A 1 77 ? 4.306 -6.499 11.657 1.00 92.31 77 ASP A O 1
ATOM 634 N N . ARG A 1 78 ? 2.763 -4.933 11.202 1.00 90.62 78 ARG A N 1
ATOM 635 C CA . ARG A 1 78 ? 3.193 -3.954 12.214 1.00 90.62 78 ARG A CA 1
ATOM 636 C C . ARG A 1 78 ? 1.991 -3.295 12.906 1.00 90.62 78 ARG A C 1
ATOM 638 O O . ARG A 1 78 ? 1.680 -2.131 12.624 1.00 90.62 78 ARG A O 1
ATOM 645 N N . PRO A 1 79 ? 1.321 -3.998 13.836 1.00 86.94 79 PRO A N 1
ATOM 646 C CA . PRO A 1 79 ? 0.184 -3.443 14.560 1.00 86.94 79 PRO A CA 1
ATOM 647 C C . PRO A 1 79 ? 0.559 -2.153 15.300 1.00 86.94 79 PRO A C 1
ATOM 649 O O . PRO A 1 79 ? 1.628 -2.050 15.899 1.00 86.94 79 PRO A O 1
ATOM 652 N N . GLY A 1 80 ? -0.317 -1.148 15.249 1.00 87.25 80 GLY A N 1
ATOM 653 C CA . GLY A 1 80 ? -0.064 0.159 15.868 1.00 87.25 80 GLY A CA 1
ATOM 654 C C . GLY A 1 80 ? 0.891 1.069 15.086 1.00 87.25 80 GLY A C 1
ATOM 655 O O . GLY A 1 80 ? 1.309 2.102 15.613 1.00 87.25 80 GLY A O 1
ATOM 656 N N . ILE A 1 81 ? 1.235 0.727 13.838 1.00 90.31 81 ILE A N 1
ATOM 657 C CA . ILE A 1 81 ? 2.035 1.594 12.972 1.00 90.31 81 ILE A CA 1
ATOM 658 C C . ILE A 1 81 ? 1.414 2.994 12.838 1.00 90.31 81 ILE A C 1
ATOM 660 O O . ILE A 1 81 ? 0.234 3.166 12.533 1.00 90.31 81 ILE A O 1
ATOM 664 N N . GLY A 1 82 ? 2.238 4.022 13.055 1.00 88.75 82 GLY A N 1
ATOM 665 C CA . GLY A 1 82 ? 1.826 5.412 12.887 1.00 88.75 82 GLY A CA 1
ATOM 666 C C . GLY A 1 82 ? 1.655 5.807 11.410 1.00 88.75 82 GLY A C 1
ATOM 667 O O . GLY A 1 82 ? 2.323 5.255 10.533 1.00 88.75 82 GLY A O 1
ATOM 668 N N . PRO A 1 83 ? 0.832 6.827 11.106 1.00 87.56 83 PRO A N 1
ATOM 669 C CA . PRO A 1 83 ? 0.515 7.224 9.730 1.00 87.56 83 PRO A CA 1
ATOM 670 C C . PRO A 1 83 ? 1.726 7.735 8.936 1.00 87.56 83 PRO A C 1
ATOM 672 O O . PRO A 1 83 ? 1.791 7.528 7.728 1.00 87.56 83 PRO A O 1
ATOM 675 N N . LEU A 1 84 ? 2.700 8.377 9.593 1.00 89.75 84 LEU A N 1
ATOM 676 C CA . LEU A 1 84 ? 3.937 8.830 8.940 1.00 89.75 84 LEU A CA 1
ATOM 677 C C . LEU A 1 84 ? 4.832 7.654 8.537 1.00 89.75 84 LEU A C 1
ATOM 679 O O . LEU A 1 84 ? 5.359 7.628 7.427 1.00 89.75 84 LEU A O 1
ATOM 683 N N . THR A 1 85 ? 4.967 6.661 9.416 1.00 91.38 85 THR A N 1
ATOM 684 C CA . THR A 1 85 ? 5.747 5.452 9.137 1.00 91.38 85 THR A CA 1
ATOM 685 C C . THR A 1 85 ? 5.097 4.640 8.025 1.00 91.38 85 THR A C 1
ATOM 687 O O . THR A 1 85 ? 5.785 4.217 7.101 1.00 91.38 85 THR A O 1
ATOM 690 N N . LEU A 1 86 ? 3.769 4.497 8.056 1.00 90.50 86 LEU A N 1
ATOM 691 C CA . LEU A 1 86 ? 3.019 3.831 6.996 1.00 90.50 86 LEU A CA 1
ATOM 692 C C . LEU A 1 86 ? 3.183 4.543 5.642 1.00 90.50 86 LEU A C 1
ATOM 694 O O . LEU A 1 86 ? 3.373 3.888 4.622 1.00 90.50 86 LEU A O 1
ATOM 698 N N . ALA A 1 87 ? 3.162 5.878 5.629 1.00 92.38 87 ALA A N 1
ATOM 699 C CA . ALA A 1 87 ? 3.404 6.674 4.425 1.00 92.38 87 ALA A CA 1
ATOM 700 C C . ALA A 1 87 ? 4.796 6.434 3.841 1.00 92.38 87 ALA A C 1
ATOM 702 O O . ALA A 1 87 ? 4.914 6.159 2.648 1.00 92.38 87 ALA A O 1
ATOM 703 N N . SER A 1 88 ? 5.823 6.442 4.692 1.00 93.00 88 SER A N 1
ATOM 704 C CA . SER A 1 88 ? 7.195 6.133 4.289 1.00 93.00 88 SER A CA 1
ATOM 705 C C . SER A 1 88 ? 7.316 4.726 3.692 1.00 93.00 88 SER A C 1
ATOM 707 O O . SER A 1 88 ? 7.863 4.563 2.605 1.00 93.00 88 SER A O 1
ATOM 709 N N . GLN A 1 89 ? 6.729 3.713 4.339 1.00 93.19 89 GLN A N 1
ATOM 710 C CA . GLN A 1 89 ? 6.808 2.326 3.865 1.00 93.19 89 GLN A CA 1
ATOM 711 C C . GLN A 1 89 ? 6.083 2.080 2.543 1.00 93.19 89 GLN A C 1
ATOM 713 O O . GLN A 1 89 ? 6.538 1.272 1.740 1.00 93.19 89 GLN A O 1
ATOM 718 N N . LEU A 1 90 ? 4.969 2.771 2.310 1.00 91.31 90 LEU A N 1
ATOM 719 C CA . LEU A 1 90 ? 4.206 2.640 1.071 1.00 91.31 90 LEU A CA 1
ATOM 720 C C . LEU A 1 90 ? 4.710 3.570 -0.045 1.00 91.31 90 LEU A C 1
ATOM 722 O O . LEU A 1 90 ? 4.150 3.545 -1.139 1.00 91.31 90 LEU A O 1
ATOM 726 N N . GLY A 1 91 ? 5.716 4.414 0.217 1.00 92.56 91 GLY A N 1
ATOM 727 C CA . GLY A 1 91 ? 6.177 5.429 -0.735 1.00 92.56 91 GLY A CA 1
ATOM 728 C C . GLY A 1 91 ? 5.104 6.476 -1.058 1.00 92.56 91 GLY A C 1
ATOM 729 O O . GLY A 1 91 ? 5.020 6.963 -2.183 1.00 92.56 91 GLY A O 1
ATOM 730 N N . LEU A 1 92 ? 4.238 6.793 -0.092 1.00 90.69 92 LEU A N 1
ATOM 731 C CA . LEU A 1 92 ? 3.099 7.693 -0.259 1.00 90.69 92 LEU A CA 1
ATOM 732 C C . LEU A 1 92 ? 3.282 8.988 0.530 1.00 90.69 92 LEU A C 1
ATOM 734 O O . LEU A 1 92 ? 3.945 9.037 1.562 1.00 90.69 92 LEU A O 1
ATOM 738 N N . GLY A 1 93 ? 2.600 10.041 0.083 1.00 91.62 93 GLY A N 1
ATOM 739 C CA . GLY A 1 93 ? 2.424 11.250 0.882 1.00 91.62 93 GLY A CA 1
ATOM 740 C C . GLY A 1 93 ? 1.488 11.029 2.078 1.00 91.62 93 GLY A C 1
ATOM 741 O O . GLY A 1 93 ? 0.585 10.186 2.040 1.00 91.62 93 GLY A O 1
ATOM 742 N N . LYS A 1 94 ? 1.654 11.846 3.128 1.00 88.62 94 LYS A N 1
ATOM 743 C CA . LYS A 1 94 ? 0.822 11.811 4.347 1.00 88.62 94 LYS A CA 1
ATOM 744 C C . LYS A 1 94 ? -0.674 11.943 4.038 1.00 88.62 94 LYS A C 1
ATOM 746 O O . LYS A 1 94 ? -1.473 11.198 4.594 1.00 88.62 94 LYS A O 1
ATOM 751 N N . SER A 1 95 ? -1.053 12.861 3.148 1.00 90.56 95 SER A N 1
ATOM 752 C CA . SER A 1 95 ? -2.448 13.076 2.735 1.00 90.56 95 SER A CA 1
ATOM 753 C C . SER A 1 95 ? -3.048 11.836 2.066 1.00 90.56 95 SER A C 1
ATOM 755 O O . SER A 1 95 ? -4.155 11.426 2.415 1.00 90.56 95 SER A O 1
ATOM 757 N N . SER A 1 96 ? -2.294 11.191 1.174 1.00 91.00 96 SER A N 1
ATOM 758 C CA . SER A 1 96 ? -2.708 9.965 0.486 1.00 91.00 96 SER A CA 1
ATOM 759 C C . SER A 1 96 ? -2.923 8.804 1.453 1.00 91.00 96 SER A C 1
ATOM 761 O O . SER A 1 96 ? -3.898 8.065 1.314 1.00 91.00 96 SER A O 1
ATOM 763 N N . VAL A 1 97 ? -2.053 8.657 2.460 1.00 92.81 97 VAL A N 1
ATOM 764 C CA . VAL A 1 97 ? -2.253 7.667 3.527 1.00 92.81 97 VAL A CA 1
ATOM 765 C C . VAL A 1 97 ? -3.465 8.007 4.376 1.00 92.81 97 VAL A C 1
ATOM 767 O O . VAL A 1 97 ? -4.284 7.127 4.621 1.00 92.81 97 VAL A O 1
ATOM 770 N N . SER A 1 98 ? -3.628 9.264 4.792 1.00 90.81 98 SER A N 1
ATOM 771 C CA . SER A 1 98 ? -4.778 9.670 5.602 1.00 90.81 98 SER A CA 1
ATOM 772 C C . SER A 1 98 ? -6.106 9.355 4.919 1.00 90.81 98 SER A C 1
ATOM 774 O O . SER A 1 98 ? -6.976 8.767 5.562 1.00 90.81 98 SER A O 1
ATO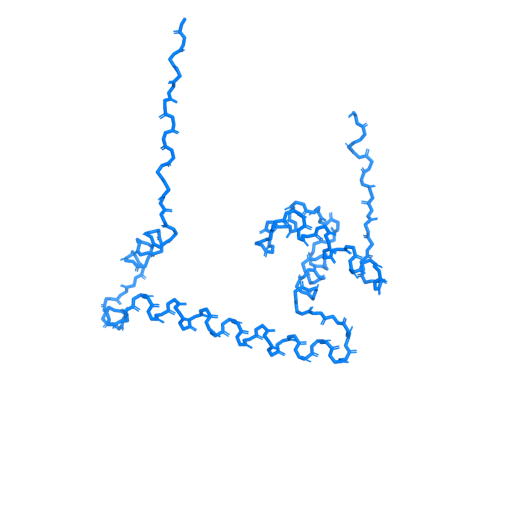M 776 N N . LEU A 1 99 ? -6.231 9.687 3.628 1.00 92.94 99 LEU A N 1
ATOM 777 C CA . LEU A 1 99 ? -7.409 9.384 2.816 1.00 92.94 99 LEU A CA 1
ATOM 778 C C . LEU A 1 99 ? -7.627 7.872 2.681 1.00 92.94 99 LEU A C 1
ATOM 780 O O . LEU A 1 99 ? -8.749 7.392 2.803 1.00 92.94 99 LEU A O 1
ATOM 784 N N . ARG A 1 100 ? -6.555 7.111 2.435 1.00 92.38 100 ARG A N 1
ATOM 785 C CA . ARG A 1 100 ? -6.638 5.657 2.264 1.00 92.38 100 ARG A CA 1
ATOM 786 C C . ARG A 1 100 ? -7.069 4.947 3.539 1.00 92.38 100 ARG A C 1
ATOM 788 O O . ARG A 1 100 ? -7.905 4.058 3.469 1.00 92.38 100 ARG A O 1
ATOM 795 N N . ILE A 1 101 ? -6.516 5.337 4.683 1.00 91.44 101 ILE A N 1
ATOM 796 C CA . ILE A 1 101 ? -6.935 4.772 5.964 1.00 91.44 101 ILE A CA 1
ATOM 797 C C . ILE A 1 101 ? -8.390 5.134 6.258 1.00 91.44 101 ILE A C 1
ATOM 799 O O . ILE A 1 101 ? -9.115 4.244 6.669 1.00 91.44 101 ILE A O 1
ATOM 803 N N . GLY A 1 102 ? -8.841 6.358 5.956 1.00 90.88 102 GLY A N 1
ATOM 804 C CA . GLY A 1 102 ? -10.261 6.714 6.090 1.00 90.88 102 GLY A CA 1
ATOM 805 C C . GLY A 1 102 ? -11.173 5.759 5.312 1.00 90.88 102 GLY A C 1
ATOM 806 O O . GLY A 1 102 ? -12.081 5.178 5.885 1.00 90.88 102 GLY A O 1
ATOM 807 N N . LYS A 1 103 ? -10.843 5.458 4.048 1.00 91.69 103 LYS A N 1
ATOM 808 C CA . LYS A 1 103 ? -11.591 4.463 3.254 1.00 91.69 103 LYS A CA 1
ATOM 809 C C . LYS A 1 103 ? -11.569 3.052 3.848 1.00 91.69 103 LYS A C 1
ATOM 811 O O . LYS A 1 103 ? -12.523 2.303 3.672 1.00 91.69 103 LYS A O 1
ATOM 816 N N . LEU A 1 104 ? -10.472 2.657 4.494 1.00 89.44 104 LEU A N 1
ATOM 817 C CA . LEU A 1 104 ? -10.377 1.364 5.176 1.00 89.44 104 LEU A CA 1
ATOM 818 C C . LEU A 1 104 ? -11.208 1.340 6.466 1.00 89.44 104 LEU A C 1
ATOM 820 O O . LEU A 1 104 ? -11.800 0.309 6.771 1.00 89.44 104 LEU A O 1
ATOM 824 N N . GLU A 1 105 ? -11.274 2.457 7.189 1.00 91.88 105 GLU A N 1
ATOM 825 C CA . GLU A 1 105 ? -12.142 2.645 8.357 1.00 91.88 105 GLU A CA 1
ATOM 826 C C . GLU A 1 105 ? -13.621 2.606 7.947 1.00 91.88 105 GLU A C 1
ATOM 828 O O . GLU A 1 105 ? -14.388 1.857 8.546 1.00 91.88 105 GLU A O 1
ATOM 833 N N . ASP A 1 106 ? -14.000 3.294 6.863 1.00 92.44 106 ASP A N 1
ATOM 834 C CA . ASP A 1 106 ? -15.365 3.287 6.309 1.00 92.44 106 ASP A CA 1
ATOM 835 C C . ASP A 1 106 ? -15.826 1.874 5.908 1.00 92.44 106 ASP A C 1
ATOM 837 O O . ASP A 1 106 ? -17.009 1.545 5.977 1.00 92.44 106 ASP A O 1
ATOM 841 N N . LYS A 1 107 ? -14.882 1.015 5.500 1.00 87.69 107 LYS A N 1
ATOM 842 C CA . LYS A 1 107 ? -15.120 -0.400 5.168 1.00 87.69 107 LYS A CA 1
ATOM 843 C C . LYS A 1 107 ? -15.068 -1.335 6.385 1.00 87.69 107 LYS A C 1
ATOM 845 O O . LYS A 1 107 ? -15.253 -2.537 6.220 1.00 87.69 107 LYS A O 1
ATOM 850 N N . GLY A 1 108 ? -14.763 -0.827 7.581 1.00 90.81 108 GLY A N 1
ATOM 851 C CA . GLY A 1 108 ? -14.599 -1.631 8.798 1.00 90.81 108 GLY A CA 1
ATOM 852 C C . GLY A 1 108 ? -13.350 -2.523 8.811 1.00 90.81 108 GLY A C 1
ATOM 8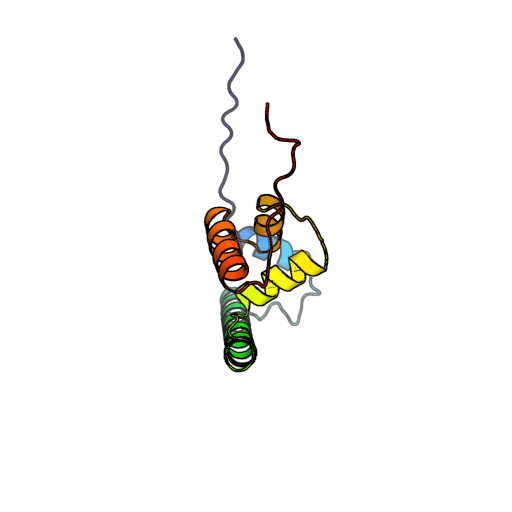53 O O . GLY A 1 108 ? -13.290 -3.486 9.570 1.00 90.81 108 GLY A O 1
ATOM 854 N N . LEU A 1 109 ? -12.354 -2.232 7.969 1.00 88.69 109 LEU A N 1
ATOM 855 C CA . LEU A 1 109 ? -11.141 -3.046 7.798 1.00 88.69 109 LEU A CA 1
ATOM 856 C C . LEU A 1 109 ? -9.943 -2.536 8.610 1.00 88.69 109 LEU A C 1
ATOM 858 O O . LEU A 1 109 ? -8.948 -3.245 8.758 1.00 88.69 109 LEU A O 1
ATOM 862 N N . ALA A 1 110 ? -10.011 -1.305 9.114 1.00 88.50 110 ALA A N 1
ATOM 863 C CA . ALA A 1 110 ? -8.993 -0.708 9.967 1.00 88.50 110 ALA A CA 1
ATOM 864 C C . ALA A 1 110 ? -9.649 0.135 11.064 1.00 88.50 110 ALA A C 1
ATOM 866 O O . ALA A 1 110 ? -10.759 0.629 10.894 1.00 88.50 110 ALA A O 1
ATOM 867 N N . ILE A 1 111 ? -8.943 0.312 12.181 1.00 87.44 111 ILE A N 1
ATOM 868 C CA . ILE A 1 111 ? -9.364 1.178 13.286 1.00 87.44 111 ILE A CA 1
ATOM 869 C C . ILE A 1 111 ? -8.148 1.991 13.723 1.00 87.44 111 ILE A C 1
ATOM 871 O O . ILE A 1 111 ? -7.097 1.423 14.035 1.00 87.44 111 ILE A O 1
ATOM 875 N N . ARG A 1 112 ? -8.265 3.321 13.762 1.00 85.69 112 ARG A N 1
ATOM 876 C CA . ARG A 1 112 ? -7.257 4.173 14.398 1.00 85.69 112 ARG A CA 1
ATOM 877 C C . ARG A 1 112 ? -7.472 4.245 15.901 1.00 85.69 112 ARG A C 1
ATOM 879 O O . ARG A 1 112 ? -8.537 4.618 16.383 1.00 85.69 112 ARG A O 1
ATOM 886 N N . THR A 1 113 ? -6.389 4.030 16.635 1.00 83.19 113 THR A N 1
ATOM 887 C CA . THR A 1 113 ? -6.329 4.320 18.068 1.00 83.19 113 THR A CA 1
ATOM 888 C C . THR A 1 113 ? -5.483 5.565 18.288 1.00 83.19 113 THR A C 1
ATOM 890 O O . THR A 1 113 ? -4.327 5.627 17.867 1.00 83.19 113 THR A O 1
ATOM 893 N N . MET A 1 114 ? -6.043 6.571 18.961 1.00 74.50 114 MET A N 1
ATOM 894 C CA . MET A 1 114 ? -5.273 7.743 19.373 1.00 74.50 114 MET A CA 1
ATOM 895 C C . MET A 1 114 ? -4.320 7.355 20.502 1.00 74.50 114 MET A C 1
ATOM 897 O O . MET A 1 114 ? -4.746 6.937 21.579 1.00 74.50 114 MET A O 1
ATOM 901 N N . SER A 1 115 ? -3.019 7.528 20.278 1.00 65.56 115 SER A N 1
ATOM 902 C CA . SER A 1 115 ? -2.046 7.431 21.362 1.00 65.56 115 SER A CA 1
ATOM 903 C C . SER A 1 115 ? -2.158 8.668 22.253 1.00 65.56 115 SER A C 1
ATOM 905 O O . SER A 1 115 ? -2.045 9.797 21.775 1.00 65.56 115 SER A O 1
ATOM 907 N N . LYS A 1 116 ? -2.338 8.468 23.566 1.00 61.41 116 LYS A N 1
ATOM 908 C CA . LYS A 1 116 ? -2.404 9.549 24.573 1.00 61.41 116 LYS A CA 1
ATOM 909 C C . LYS A 1 116 ? -1.122 10.398 24.653 1.00 61.41 116 LYS A C 1
ATOM 911 O O . LYS A 1 116 ? -1.122 11.424 25.320 1.00 61.41 116 LYS A O 1
ATOM 916 N N . LYS A 1 117 ? -0.040 9.996 23.977 1.00 58.09 117 LYS A N 1
ATOM 917 C CA . LYS A 1 117 ? 1.310 10.554 24.142 1.00 58.09 117 LYS A CA 1
ATOM 918 C C . LYS A 1 117 ? 1.559 11.912 23.456 1.00 58.09 117 LYS A C 1
ATOM 920 O O . LYS A 1 117 ? 2.615 12.483 23.676 1.00 58.09 117 LYS A O 1
ATOM 925 N N . ASN A 1 118 ? 0.608 12.446 22.680 1.00 51.81 118 ASN A N 1
ATOM 926 C CA . ASN A 1 118 ? 0.766 13.710 21.932 1.00 51.81 118 ASN A CA 1
ATOM 927 C C . ASN A 1 118 ? -0.215 14.828 22.352 1.00 51.81 118 ASN A C 1
ATOM 929 O O . ASN A 1 118 ? -0.517 15.706 21.549 1.00 51.81 118 ASN A O 1
ATOM 933 N N . ARG A 1 119 ? -0.744 14.801 23.583 1.00 43.84 119 ARG A N 1
ATOM 934 C CA . ARG A 1 119 ? -1.433 15.964 24.174 1.00 43.84 119 ARG A CA 1
ATOM 935 C C . ARG A 1 119 ? -0.460 16.702 25.094 1.00 43.84 119 ARG A C 1
ATOM 937 O O . ARG A 1 119 ? -0.465 16.451 26.295 1.00 43.84 119 ARG A O 1
ATOM 944 N N . VAL A 1 120 ? 0.388 17.546 24.514 1.00 39.19 120 VAL A N 1
ATOM 945 C CA . VAL A 1 120 ? 1.127 18.608 25.214 1.00 39.19 120 VAL A CA 1
ATOM 946 C C . VAL A 1 120 ? 0.948 19.875 24.400 1.00 39.19 120 VAL A C 1
ATOM 948 O O . VAL A 1 120 ? 1.106 19.770 23.162 1.00 39.19 120 VAL A O 1
#